Protein AF-A0A484YUG7-F1 (afdb_monomer_lite)

Foldseek 3Di:
DLVVLLLVLQLCLQAPDPPAAAEAEDEQVCPPPDDCVVSNCVSCVVSVNNVRYHYYYDDDLLVCLVPDQAEEEAADCSQVVNLVSVHAYHHNHDYPQPDVVSHDPDDSDPPDHPPPDDD

InterPro domains:
  IPR007833 Capsule polysaccharide biosynthesis [PF05159] (2-106)

Secondary structure (DSSP, 8-state):
-H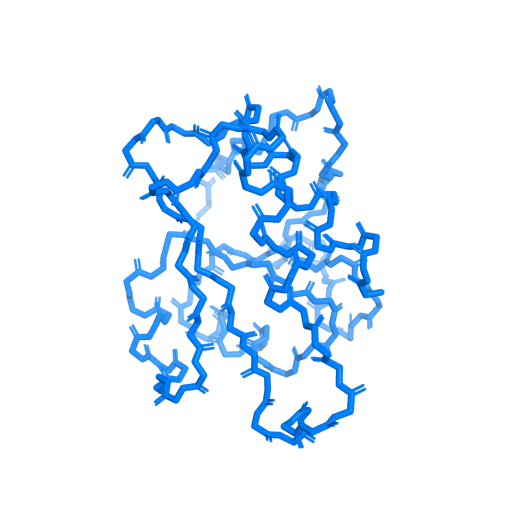HHHHHHHHHHHHHS-TT--EEEEPPGGGTTT--HHHHHHHHHHHTT-TTTEEEESS--HHHHHHH-S-EEESS-THHHHHHHTT--EEE-S--TT--BTTBB-S--STT--------

Radius of gyration: 13.94 Å; chains: 1; bounding box: 35×31×33 Å

Structure (mmCIF, N/CA/C/O backbone):
data_AF-A0A484YUG7-F1
#
_entry.id   AF-A0A484YUG7-F1
#
loop_
_atom_site.group_PDB
_atom_site.id
_atom_site.type_symbol
_atom_site.label_atom_id
_atom_site.label_alt_id
_atom_site.label_comp_id
_atom_site.label_asym_id
_atom_site.label_entity_id
_atom_site.label_seq_id
_atom_site.pdbx_PDB_ins_code
_atom_site.Cartn_x
_atom_site.Cartn_y
_atom_site.Cartn_z
_atom_site.occupancy
_atom_site.B_iso_or_equiv
_atom_site.auth_seq_id
_atom_site.auth_comp_id
_atom_site.auth_asym_id
_atom_site.auth_atom_id
_atom_site.pdbx_PDB_model_num
ATOM 1 N N . MET A 1 1 ? 3.002 10.917 -7.602 1.00 74.38 1 MET A N 1
ATOM 2 C CA . MET A 1 1 ? 3.499 10.101 -6.457 1.00 74.38 1 MET A CA 1
ATOM 3 C C . MET A 1 1 ? 2.786 10.464 -5.164 1.00 74.38 1 MET A C 1
ATOM 5 O O . MET A 1 1 ? 2.221 9.575 -4.550 1.00 74.38 1 MET A O 1
ATOM 9 N N . ARG A 1 2 ? 2.772 11.744 -4.758 1.00 78.88 2 ARG A N 1
ATOM 10 C CA . ARG A 1 2 ? 2.016 12.189 -3.573 1.00 78.88 2 ARG A CA 1
ATOM 11 C C . ARG A 1 2 ? 0.514 11.905 -3.702 1.00 78.88 2 ARG A C 1
ATOM 13 O O . ARG A 1 2 ? -0.066 11.386 -2.759 1.00 78.88 2 ARG A O 1
ATOM 20 N N . ASP A 1 3 ? -0.056 12.132 -4.885 1.00 81.12 3 ASP A N 1
ATOM 21 C CA . ASP A 1 3 ? -1.480 11.876 -5.152 1.00 81.12 3 ASP A CA 1
ATOM 22 C C . ASP A 1 3 ? -1.818 10.384 -5.082 1.00 81.12 3 ASP A C 1
ATOM 24 O O . ASP A 1 3 ? -2.795 10.009 -4.449 1.00 81.12 3 ASP A O 1
ATOM 28 N N . TYR A 1 4 ? -0.947 9.516 -5.611 1.00 82.19 4 TYR A N 1
ATOM 29 C CA . TYR A 1 4 ? -1.102 8.062 -5.479 1.00 82.19 4 TYR A CA 1
ATOM 30 C C . TYR A 1 4 ? -1.035 7.596 -4.021 1.00 82.19 4 TYR A C 1
ATOM 32 O O . TYR A 1 4 ? -1.825 6.751 -3.612 1.00 82.19 4 TYR A O 1
ATOM 40 N N . ILE A 1 5 ? -0.111 8.145 -3.219 1.00 84.44 5 ILE A N 1
ATOM 41 C CA . ILE A 1 5 ? -0.042 7.842 -1.780 1.00 84.44 5 ILE A CA 1
ATOM 42 C C . ILE A 1 5 ? -1.354 8.255 -1.108 1.00 84.44 5 ILE A C 1
ATOM 44 O O . ILE A 1 5 ? -1.918 7.474 -0.345 1.00 84.44 5 ILE A O 1
ATOM 48 N N . ASN A 1 6 ? -1.859 9.447 -1.429 1.00 87.38 6 ASN A N 1
ATOM 49 C CA . ASN A 1 6 ? -3.125 9.943 -0.909 1.00 87.38 6 ASN A CA 1
ATOM 50 C C . ASN A 1 6 ? -4.299 9.026 -1.271 1.00 87.38 6 ASN A C 1
ATOM 52 O O . ASN A 1 6 ? -5.028 8.586 -0.388 1.00 87.38 6 ASN A O 1
ATOM 56 N N . GLU A 1 7 ? -4.442 8.682 -2.550 1.00 86.62 7 GLU A N 1
ATOM 57 C CA . GLU A 1 7 ? -5.516 7.820 -3.045 1.00 86.62 7 GLU A CA 1
ATOM 58 C C . GLU A 1 7 ? -5.476 6.428 -2.401 1.00 86.62 7 GLU A C 1
ATOM 60 O O . GLU A 1 7 ? -6.503 5.926 -1.942 1.00 86.62 7 GLU A O 1
ATOM 65 N N . VAL A 1 8 ? -4.291 5.818 -2.293 1.00 88.19 8 VAL A N 1
ATOM 66 C CA . VAL A 1 8 ? -4.131 4.501 -1.661 1.00 88.19 8 VAL A CA 1
ATOM 67 C C . VAL A 1 8 ? -4.469 4.565 -0.174 1.00 88.19 8 VAL A C 1
ATOM 69 O O . VAL A 1 8 ? -5.222 3.719 0.305 1.00 88.19 8 VAL A O 1
ATOM 72 N N . MET A 1 9 ? -3.964 5.562 0.559 1.00 89.31 9 MET A N 1
ATOM 73 C CA . MET A 1 9 ? -4.250 5.711 1.990 1.00 89.31 9 MET A CA 1
ATOM 74 C C . MET A 1 9 ? -5.731 6.004 2.251 1.00 89.31 9 MET A C 1
ATOM 76 O O . MET A 1 9 ? -6.315 5.432 3.171 1.00 89.31 9 MET A O 1
ATOM 80 N N . TYR A 1 10 ? -6.358 6.833 1.418 1.00 89.62 10 TYR A N 1
ATOM 81 C CA . TYR A 1 10 ? -7.784 7.129 1.498 1.00 89.62 10 TYR A CA 1
ATOM 82 C C . TYR A 1 10 ? -8.643 5.894 1.180 1.00 89.62 10 TYR A C 1
ATOM 84 O O . TYR A 1 10 ? -9.560 5.549 1.921 1.00 89.62 10 TYR A O 1
ATOM 92 N N . SER A 1 11 ? -8.335 5.169 0.103 1.00 86.81 11 SER A N 1
ATOM 93 C CA . SER A 1 11 ? -9.045 3.933 -0.250 1.00 86.81 11 SER A CA 1
ATOM 94 C C . SER A 1 11 ? -8.884 2.877 0.852 1.00 86.81 11 SER A C 1
ATOM 96 O O . SER A 1 11 ? -9.856 2.231 1.248 1.00 86.81 11 SER A O 1
ATOM 98 N N . PHE A 1 12 ? -7.678 2.751 1.414 1.00 87.81 12 PHE A N 1
ATOM 99 C CA . PHE A 1 12 ? -7.393 1.842 2.519 1.00 87.81 12 PHE A CA 1
ATOM 100 C C . PHE A 1 12 ? -8.210 2.184 3.771 1.00 87.81 12 PHE A C 1
ATOM 102 O O . PHE A 1 12 ? -8.826 1.285 4.339 1.00 87.81 12 PHE A O 1
ATOM 109 N N . SER A 1 13 ? -8.293 3.459 4.171 1.00 89.06 13 SER A N 1
ATOM 110 C CA . SER A 1 13 ? -9.069 3.856 5.358 1.00 89.06 13 SER A CA 1
ATOM 111 C C . SER A 1 13 ? -10.556 3.528 5.241 1.00 89.06 13 SER A C 1
ATOM 113 O O . SER A 1 13 ? -11.194 3.194 6.237 1.00 89.06 13 SER A O 1
ATOM 115 N N . ARG A 1 14 ? -11.104 3.572 4.023 1.00 88.12 14 ARG A N 1
ATOM 116 C CA . ARG A 1 14 ? -12.529 3.336 3.761 1.00 88.12 14 ARG A CA 1
ATOM 117 C C . ARG A 1 14 ? -12.892 1.865 3.576 1.00 88.12 14 ARG A C 1
ATOM 119 O O . ARG A 1 14 ? -14.026 1.495 3.864 1.00 88.12 14 ARG A O 1
ATOM 126 N N . LYS A 1 15 ? -11.981 1.047 3.040 1.00 86.19 15 LYS A N 1
ATOM 127 C CA . LYS A 1 15 ? -12.303 -0.308 2.550 1.00 86.19 15 LYS A CA 1
ATOM 128 C C . LYS A 1 15 ? -11.564 -1.430 3.266 1.00 86.19 15 LYS A C 1
ATOM 130 O O . LYS A 1 15 ? -12.024 -2.567 3.210 1.00 86.19 15 LYS A O 1
ATOM 135 N N . ALA A 1 16 ? -10.417 -1.155 3.885 1.00 85.00 16 ALA A N 1
ATOM 136 C CA . ALA A 1 16 ? -9.629 -2.209 4.506 1.00 85.00 16 ALA A CA 1
ATOM 137 C C . ALA A 1 16 ? -10.246 -2.641 5.852 1.00 85.00 16 ALA A C 1
ATOM 139 O O . ALA A 1 16 ? -10.566 -1.774 6.671 1.00 85.00 16 ALA A O 1
ATOM 140 N N . PRO A 1 17 ? -10.339 -3.959 6.133 1.00 87.00 17 PRO A N 1
ATOM 141 C CA . PRO A 1 17 ? -10.721 -4.480 7.451 1.00 87.00 17 PRO A CA 1
ATOM 142 C C . PRO A 1 17 ? -9.868 -3.870 8.562 1.00 87.00 17 PRO A C 1
ATOM 144 O O . PRO A 1 17 ? -8.703 -3.565 8.304 1.00 87.00 17 PRO A O 1
ATOM 147 N N . LYS A 1 18 ? -10.401 -3.698 9.776 1.00 84.69 18 LYS A N 1
ATOM 148 C CA . LYS A 1 18 ? -9.716 -2.982 10.873 1.00 84.69 18 LYS A CA 1
ATOM 149 C C . LYS A 1 18 ? -8.381 -3.622 11.269 1.00 84.69 18 LYS A C 1
ATOM 151 O O . LYS A 1 18 ? -7.461 -2.915 11.660 1.00 84.69 18 LYS A O 1
ATOM 156 N N . GLU A 1 19 ? -8.257 -4.925 11.072 1.00 87.06 19 GLU A N 1
ATOM 157 C CA . GLU A 1 19 ? -7.111 -5.768 11.420 1.00 87.06 19 GLU A CA 1
ATOM 158 C C . GLU A 1 19 ? -6.024 -5.765 10.331 1.00 87.06 19 GLU A C 1
ATOM 160 O O . GLU A 1 19 ? -4.964 -6.369 10.486 1.00 87.06 19 GLU A O 1
ATOM 165 N N . SER A 1 20 ? -6.281 -5.120 9.189 1.00 87.56 20 SER A N 1
ATOM 166 C CA . SER A 1 20 ? -5.307 -5.005 8.104 1.00 87.56 20 SER A CA 1
ATOM 167 C C . SER A 1 20 ? -4.361 -3.826 8.331 1.00 87.56 20 SER A C 1
ATOM 169 O O . SER A 1 20 ? -4.788 -2.755 8.773 1.00 87.56 20 SER A O 1
ATOM 171 N N . TYR A 1 21 ? -3.107 -3.998 7.912 1.00 88.69 21 TYR A N 1
ATOM 172 C CA . TYR A 1 21 ? -2.058 -2.977 7.936 1.00 88.69 21 TYR A CA 1
ATOM 173 C C . TYR A 1 21 ? -1.655 -2.583 6.511 1.00 88.69 21 TYR A C 1
ATOM 175 O O . TYR A 1 21 ? -1.613 -3.427 5.613 1.00 88.69 21 TYR A O 1
ATOM 183 N N . LEU A 1 22 ? -1.349 -1.303 6.307 1.00 89.12 22 LEU A N 1
ATOM 184 C CA . LEU A 1 22 ? -0.806 -0.763 5.067 1.00 89.12 22 LEU A CA 1
ATOM 185 C C . LEU A 1 22 ? 0.704 -0.589 5.220 1.00 89.12 22 LEU A C 1
ATOM 187 O O . LEU A 1 22 ? 1.164 0.249 5.993 1.00 89.12 22 LEU A O 1
ATOM 191 N N . VAL A 1 23 ? 1.477 -1.359 4.458 1.00 88.50 23 VAL A N 1
ATOM 192 C CA . VAL A 1 23 ? 2.936 -1.231 4.426 1.00 88.50 23 VAL A CA 1
ATOM 193 C C . VAL A 1 23 ? 3.335 -0.412 3.205 1.00 88.50 23 VAL A C 1
ATOM 195 O O . VAL A 1 23 ? 3.143 -0.844 2.070 1.00 88.50 23 VAL A O 1
ATOM 198 N N . ILE A 1 24 ? 3.902 0.770 3.434 1.00 86.44 24 ILE A N 1
ATOM 199 C CA . ILE A 1 24 ? 4.462 1.611 2.376 1.00 86.44 24 ILE A CA 1
ATOM 200 C C . ILE A 1 24 ? 5.968 1.384 2.359 1.00 86.44 24 ILE A C 1
ATOM 202 O O . ILE A 1 24 ? 6.673 1.734 3.308 1.00 86.44 24 ILE A O 1
ATOM 206 N N . LYS A 1 25 ? 6.461 0.795 1.269 1.00 81.06 25 LYS A N 1
ATOM 207 C CA . LYS A 1 25 ? 7.889 0.591 1.049 1.00 81.06 25 LYS A CA 1
ATOM 208 C C . LYS A 1 25 ? 8.473 1.733 0.227 1.00 81.06 25 LYS A C 1
ATOM 210 O O . LYS A 1 25 ? 7.991 2.026 -0.864 1.00 81.06 25 LYS A O 1
ATOM 215 N N . HIS A 1 26 ? 9.540 2.335 0.738 1.00 75.62 26 HIS A N 1
ATOM 216 C CA . HIS A 1 26 ? 10.321 3.339 0.019 1.00 75.62 26 HIS A CA 1
ATOM 217 C C . HIS A 1 26 ? 11.451 2.685 -0.777 1.00 75.62 26 HIS A C 1
ATOM 219 O O . HIS A 1 26 ? 12.072 1.737 -0.296 1.00 75.62 26 HIS A O 1
ATOM 225 N N . HIS A 1 27 ? 11.738 3.181 -1.982 1.00 66.38 27 HIS A N 1
ATOM 226 C CA . HIS A 1 27 ? 12.851 2.665 -2.777 1.00 66.38 27 HIS A CA 1
ATOM 227 C C . HIS A 1 27 ? 14.188 3.219 -2.244 1.00 66.38 27 HIS A C 1
ATOM 229 O O . HIS A 1 27 ? 14.280 4.417 -1.965 1.00 66.38 27 HIS A O 1
ATOM 235 N N . PRO A 1 28 ? 15.248 2.401 -2.116 1.00 57.69 28 PRO A N 1
ATOM 236 C CA . PRO A 1 28 ? 16.527 2.846 -1.556 1.00 57.69 28 PRO A CA 1
ATOM 237 C C . PRO A 1 28 ? 17.186 3.988 -2.347 1.00 57.69 28 PRO A C 1
ATOM 239 O O . PRO A 1 28 ? 17.826 4.840 -1.738 1.00 57.69 28 PRO A O 1
ATOM 242 N N . MET A 1 29 ? 16.971 4.075 -3.666 1.00 53.12 29 MET A N 1
ATOM 243 C CA . MET A 1 29 ? 17.482 5.189 -4.493 1.00 53.12 29 MET A CA 1
ATOM 244 C C . MET A 1 29 ? 16.746 6.523 -4.273 1.00 53.12 29 MET A C 1
ATOM 246 O O . MET A 1 29 ? 17.278 7.569 -4.623 1.00 53.12 29 MET A O 1
ATOM 250 N N . ASP A 1 30 ? 15.562 6.520 -3.652 1.00 56.91 30 ASP A N 1
ATOM 251 C CA . ASP A 1 30 ? 14.840 7.747 -3.287 1.00 56.91 30 ASP A CA 1
ATOM 252 C C . ASP A 1 30 ? 15.290 8.301 -1.914 1.00 56.91 30 ASP A C 1
ATOM 254 O O . ASP A 1 30 ? 14.674 9.233 -1.376 1.00 56.91 30 ASP A O 1
ATOM 258 N N . ARG A 1 31 ? 16.337 7.727 -1.297 1.00 49.78 31 ARG A N 1
ATOM 259 C CA . ARG A 1 31 ? 16.949 8.260 -0.070 1.00 49.78 31 ARG A CA 1
ATOM 260 C C . ARG A 1 31 ? 17.583 9.623 -0.370 1.00 49.78 31 ARG A C 1
ATOM 262 O O . ARG A 1 31 ? 18.594 9.705 -1.052 1.00 49.78 31 ARG A O 1
ATOM 269 N N . GLY A 1 32 ? 16.977 10.691 0.150 1.00 49.06 32 GLY A N 1
ATOM 270 C CA . GLY A 1 32 ? 17.547 12.047 0.150 1.00 49.06 32 GLY A CA 1
ATOM 271 C C . GLY A 1 32 ? 16.752 13.103 -0.622 1.00 49.06 32 GLY A C 1
ATOM 272 O O . GLY A 1 32 ? 16.825 14.271 -0.266 1.00 49.06 32 GLY A O 1
ATOM 273 N N . HIS A 1 33 ? 15.922 12.721 -1.600 1.00 50.69 33 HIS A N 1
ATOM 274 C CA . HIS A 1 33 ? 15.241 13.699 -2.469 1.00 50.69 33 HIS A CA 1
ATOM 275 C C . HIS A 1 33 ? 13.746 13.891 -2.169 1.00 50.69 33 HIS A C 1
ATOM 277 O O . HIS A 1 33 ? 13.164 14.914 -2.530 1.00 50.69 33 HIS A O 1
ATOM 283 N N . ARG A 1 34 ? 13.088 12.927 -1.509 1.00 57.00 34 ARG A N 1
ATOM 284 C CA . ARG A 1 34 ? 11.629 12.937 -1.294 1.00 57.00 34 ARG A CA 1
ATOM 285 C C . ARG A 1 34 ? 11.257 12.507 0.124 1.00 57.00 34 ARG A C 1
ATOM 287 O O . ARG A 1 34 ? 11.185 11.325 0.447 1.00 57.00 34 ARG A O 1
ATOM 294 N N . LEU A 1 35 ? 10.963 13.488 0.977 1.00 66.31 35 LEU A N 1
ATOM 295 C CA . LEU A 1 35 ? 10.431 13.269 2.323 1.00 66.31 35 LEU A CA 1
ATOM 296 C C . LEU A 1 35 ? 8.941 12.892 2.240 1.00 66.31 35 LEU A C 1
ATOM 298 O O . LEU A 1 35 ? 8.067 13.747 2.369 1.00 66.31 35 LEU A O 1
ATOM 302 N N . TYR A 1 36 ? 8.628 11.611 2.016 1.00 75.81 36 TYR A N 1
ATOM 303 C CA . TYR A 1 36 ? 7.245 11.116 2.109 1.00 75.81 36 TYR A CA 1
ATOM 304 C C . TYR A 1 36 ? 6.803 10.856 3.552 1.00 75.81 36 TYR A C 1
ATOM 306 O O . TYR A 1 36 ? 5.605 10.851 3.816 1.00 75.81 36 TYR A O 1
ATOM 314 N N . ARG A 1 37 ? 7.740 10.734 4.507 1.00 80.75 37 ARG A N 1
ATOM 315 C CA . ARG A 1 37 ? 7.428 10.553 5.939 1.00 80.75 37 ARG A CA 1
ATOM 316 C C . ARG A 1 37 ? 6.461 11.610 6.494 1.00 80.75 37 ARG A C 1
ATOM 318 O O . ARG A 1 37 ? 5.476 11.202 7.107 1.00 80.75 37 ARG A O 1
ATOM 325 N N . PRO A 1 38 ? 6.670 12.929 6.291 1.00 86.25 38 PRO A N 1
ATOM 326 C CA . PRO A 1 38 ? 5.740 13.943 6.790 1.00 86.25 38 PRO A CA 1
ATOM 327 C C . PRO A 1 38 ? 4.359 13.846 6.137 1.00 86.25 38 PRO A C 1
ATOM 329 O O . PRO A 1 38 ? 3.352 13.985 6.826 1.00 86.25 38 PRO A O 1
ATOM 332 N N . LEU A 1 39 ? 4.307 13.554 4.831 1.00 85.94 39 LEU A N 1
ATOM 333 C CA . LEU A 1 39 ? 3.051 13.375 4.103 1.00 85.94 39 LEU A CA 1
ATOM 334 C C . LEU A 1 39 ? 2.272 12.170 4.638 1.00 85.94 39 LEU A C 1
ATOM 336 O O . LEU A 1 39 ? 1.112 12.316 5.002 1.00 85.94 39 LEU A O 1
ATOM 340 N N . ILE A 1 40 ? 2.920 11.009 4.744 1.00 87.06 40 ILE A N 1
ATOM 341 C CA . ILE A 1 40 ? 2.305 9.784 5.267 1.00 87.06 40 ILE A CA 1
ATOM 342 C C . ILE A 1 40 ? 1.835 10.016 6.701 1.00 87.06 40 ILE A C 1
ATOM 344 O O . ILE A 1 40 ? 0.700 9.702 7.020 1.00 87.06 40 ILE A O 1
ATOM 348 N N . LYS A 1 41 ? 2.650 10.640 7.560 1.00 88.81 41 LYS A N 1
ATOM 349 C CA . LYS A 1 41 ? 2.254 10.936 8.944 1.00 88.81 41 LYS A CA 1
ATOM 350 C C . LYS A 1 41 ? 1.033 11.861 9.011 1.00 88.81 41 LYS A C 1
ATOM 352 O O . LYS A 1 41 ? 0.135 11.615 9.814 1.00 88.81 41 LYS A O 1
ATOM 357 N N . ARG A 1 42 ? 0.983 12.899 8.169 1.00 91.25 42 ARG A N 1
ATOM 358 C CA . ARG A 1 42 ? -0.170 13.806 8.065 1.00 91.25 42 ARG A CA 1
ATOM 359 C C . ARG A 1 42 ? -1.426 13.049 7.630 1.00 91.25 42 ARG A C 1
ATOM 361 O O . ARG A 1 42 ? -2.428 13.123 8.330 1.00 91.25 42 ARG A O 1
ATOM 368 N N . LEU A 1 43 ? -1.349 12.294 6.536 1.00 90.75 43 LEU A N 1
ATOM 369 C CA . LEU A 1 43 ? -2.477 11.530 5.996 1.00 90.75 43 LEU A CA 1
ATOM 370 C C . LEU A 1 43 ? -2.935 10.419 6.943 1.00 90.75 43 LEU A C 1
ATOM 372 O O . LEU A 1 43 ? -4.128 10.187 7.092 1.00 90.75 43 LEU A O 1
ATOM 376 N N . SER A 1 44 ? -2.006 9.763 7.640 1.00 91.69 44 SER A N 1
ATOM 377 C CA . SER A 1 44 ? -2.343 8.767 8.654 1.00 91.69 44 SER A CA 1
ATOM 378 C C . SER A 1 44 ? -3.153 9.382 9.790 1.00 91.69 44 SER A C 1
ATOM 380 O O . SER A 1 44 ? -4.104 8.760 10.252 1.00 91.69 44 SER A O 1
ATOM 382 N N . LYS A 1 45 ? -2.830 10.609 10.216 1.00 92.25 45 LYS A N 1
ATOM 383 C CA . LYS A 1 45 ? -3.636 11.323 11.214 1.00 92.25 45 LYS A CA 1
ATOM 384 C C . LYS A 1 45 ? -4.996 11.733 10.645 1.00 92.25 45 LYS A C 1
ATOM 386 O O . LYS A 1 45 ? -6.007 11.526 11.304 1.00 92.25 45 LYS A O 1
ATOM 391 N N . GLU A 1 46 ? -5.013 12.277 9.432 1.00 92.88 46 GLU A N 1
ATOM 392 C CA . GLU A 1 46 ? -6.224 12.749 8.748 1.00 92.88 46 GLU A CA 1
ATOM 393 C C . GLU A 1 46 ? -7.245 11.625 8.509 1.00 92.88 46 GLU A C 1
ATOM 395 O O .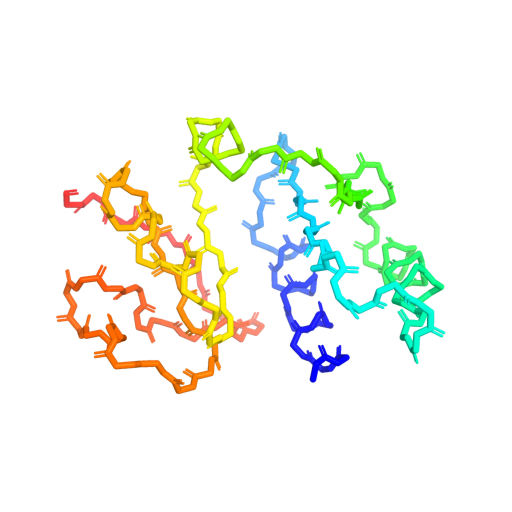 GLU A 1 46 ? -8.441 11.822 8.695 1.00 92.88 46 GLU A O 1
ATOM 400 N N . TYR A 1 47 ? -6.775 10.425 8.163 1.00 91.88 47 TYR A N 1
ATOM 401 C CA . TYR A 1 47 ? -7.623 9.269 7.860 1.00 91.88 47 TYR A CA 1
ATOM 402 C C . TYR A 1 47 ? -7.762 8.264 9.012 1.00 91.88 47 TYR A C 1
ATOM 404 O O . TYR A 1 47 ? -8.340 7.197 8.811 1.00 91.88 47 TYR A O 1
ATOM 412 N N . GLY A 1 48 ? -7.240 8.568 10.207 1.00 90.25 48 GLY A N 1
ATOM 413 C CA . GLY A 1 48 ? -7.339 7.678 11.373 1.00 90.25 48 GLY A CA 1
ATOM 414 C C . GLY A 1 48 ? -6.567 6.358 11.225 1.00 90.25 48 GLY A C 1
ATOM 415 O O . GLY A 1 48 ? -6.984 5.324 11.736 1.00 90.25 48 GLY A O 1
ATOM 416 N N . LEU A 1 49 ? -5.447 6.378 10.501 1.00 90.94 49 LEU A N 1
ATOM 417 C CA . LEU A 1 49 ? -4.606 5.224 10.172 1.00 90.94 49 LEU A CA 1
ATOM 418 C C . LEU A 1 49 ? -3.252 5.205 10.902 1.00 90.94 49 LEU A C 1
ATOM 420 O O . LEU A 1 49 ? -2.382 4.409 10.548 1.00 90.94 49 LEU A O 1
ATOM 424 N N . SER A 1 50 ? -3.043 6.069 11.897 1.00 86.94 50 SER A N 1
ATOM 425 C CA . SER A 1 50 ? -1.754 6.246 12.593 1.00 86.94 50 SER A CA 1
ATOM 426 C C . SER A 1 50 ? -1.109 4.947 13.085 1.00 86.94 50 SER A C 1
ATOM 428 O O . SER A 1 50 ? 0.103 4.808 12.979 1.00 86.94 50 SER A O 1
ATOM 430 N N . GLU A 1 51 ? -1.904 3.987 13.558 1.00 88.19 51 GLU A N 1
ATOM 431 C CA . GLU A 1 51 ? -1.416 2.697 14.079 1.00 88.19 51 GLU A CA 1
ATOM 432 C C . GLU A 1 51 ? -1.412 1.575 13.031 1.00 88.19 51 GLU A C 1
ATOM 434 O O . GLU A 1 51 ? -0.955 0.464 13.283 1.00 88.19 51 GLU A O 1
ATOM 439 N N . ARG A 1 52 ? -1.934 1.858 11.834 1.00 88.88 52 ARG A N 1
ATOM 440 C CA . ARG A 1 52 ? -2.184 0.868 10.779 1.00 88.88 52 ARG A CA 1
ATOM 441 C C . ARG A 1 52 ? -1.317 1.073 9.545 1.00 88.88 52 ARG A C 1
ATOM 443 O O . ARG A 1 52 ? -1.429 0.301 8.598 1.00 88.88 52 ARG A O 1
ATOM 450 N N . VAL A 1 53 ? -0.471 2.102 9.535 1.00 88.81 53 VAL A N 1
ATOM 451 C CA . VAL A 1 53 ? 0.424 2.423 8.419 1.00 88.81 53 VAL A CA 1
ATOM 452 C C . VAL A 1 53 ? 1.863 2.257 8.870 1.00 88.81 53 VAL A C 1
ATOM 454 O O . VAL A 1 53 ? 2.343 2.980 9.740 1.00 88.81 53 VAL A O 1
ATOM 457 N N . ILE A 1 54 ? 2.563 1.320 8.241 1.00 86.38 54 ILE A N 1
ATOM 458 C CA . ILE A 1 54 ? 3.958 1.005 8.529 1.00 86.38 54 ILE A CA 1
ATOM 459 C C . ILE A 1 54 ? 4.793 1.470 7.343 1.00 86.38 54 ILE A C 1
ATOM 461 O O . ILE A 1 54 ? 4.548 1.087 6.200 1.00 86.38 54 ILE A O 1
ATOM 465 N N . TYR A 1 55 ? 5.791 2.306 7.609 1.00 83.44 55 TYR A N 1
ATOM 466 C CA . TYR A 1 55 ? 6.659 2.853 6.575 1.00 83.44 55 TYR A CA 1
ATOM 467 C C . TYR A 1 55 ? 8.064 2.255 6.677 1.00 83.44 55 TYR A C 1
ATOM 469 O O . TYR A 1 55 ? 8.781 2.486 7.654 1.00 83.44 55 TYR A O 1
ATOM 477 N N . VAL A 1 56 ? 8.451 1.475 5.666 1.00 81.31 56 VAL A N 1
ATOM 478 C CA . VAL A 1 56 ? 9.646 0.615 5.682 1.00 81.31 56 VAL A CA 1
ATOM 479 C C . VAL A 1 56 ? 10.610 0.977 4.555 1.00 81.31 56 VAL A C 1
ATOM 481 O O . VAL A 1 56 ? 10.194 1.425 3.488 1.00 81.31 56 VAL A O 1
ATOM 484 N N . HIS A 1 57 ? 11.909 0.787 4.798 1.00 73.00 57 HIS A N 1
ATOM 485 C CA . HIS A 1 57 ? 12.973 1.209 3.873 1.00 73.00 57 HIS A CA 1
ATOM 486 C C . HIS A 1 57 ? 13.814 0.016 3.407 1.00 73.00 57 HIS A C 1
ATOM 488 O O . HIS A 1 57 ? 14.058 -0.121 2.215 1.00 73.00 57 HIS A O 1
ATOM 494 N N . ASP A 1 58 ? 14.167 -0.889 4.326 1.00 69.38 58 ASP A N 1
ATOM 495 C CA . ASP A 1 58 ? 15.215 -1.900 4.096 1.00 69.38 58 ASP A CA 1
ATOM 496 C C . ASP A 1 58 ? 14.727 -3.345 4.217 1.00 69.38 58 ASP A C 1
ATOM 498 O O . ASP A 1 58 ? 15.499 -4.252 4.505 1.00 69.38 58 ASP A O 1
ATOM 502 N N . LEU A 1 59 ? 13.433 -3.585 4.002 1.00 71.94 59 LEU A N 1
ATOM 503 C CA . LEU A 1 59 ? 12.899 -4.945 4.039 1.00 71.94 59 LEU A CA 1
ATOM 504 C C . LEU A 1 59 ? 13.027 -5.627 2.670 1.00 71.94 59 LEU A C 1
ATOM 506 O O . LEU A 1 59 ? 12.609 -5.035 1.664 1.00 71.94 59 LEU A O 1
ATOM 510 N N . PRO A 1 60 ? 13.537 -6.869 2.597 1.00 77.62 60 PRO A N 1
ATOM 511 C CA . PRO A 1 60 ? 13.574 -7.640 1.360 1.00 77.62 60 PRO A CA 1
ATOM 512 C C . PRO A 1 60 ? 12.174 -7.794 0.750 1.00 77.62 60 PRO A C 1
ATOM 514 O O . PRO A 1 60 ? 11.204 -8.108 1.440 1.00 77.62 60 PRO A O 1
ATOM 517 N N . MET A 1 61 ? 12.052 -7.582 -0.566 1.00 78.19 61 MET A N 1
ATOM 518 C CA . MET A 1 61 ? 10.767 -7.738 -1.268 1.00 78.19 61 MET A CA 1
ATOM 519 C C . MET A 1 61 ? 10.145 -9.134 -1.106 1.00 78.19 61 MET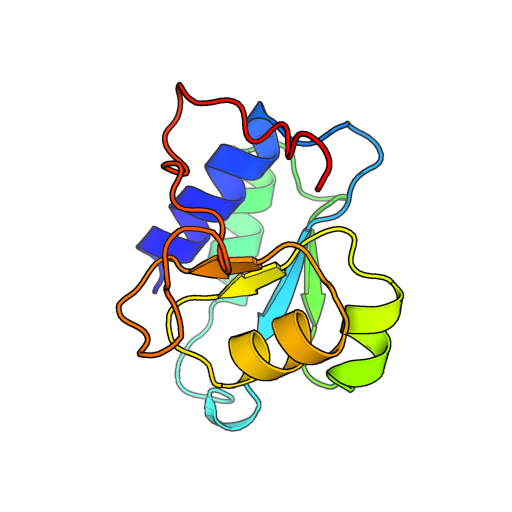 A C 1
ATOM 521 O O . MET A 1 61 ? 8.954 -9.187 -0.803 1.00 78.19 61 MET A O 1
ATOM 525 N N . PRO A 1 62 ? 10.888 -10.247 -1.266 1.00 78.94 62 PRO A N 1
ATOM 526 C CA . PRO A 1 62 ? 10.294 -11.581 -1.175 1.00 78.94 62 PRO A CA 1
ATOM 527 C C . PRO A 1 62 ? 9.644 -11.841 0.185 1.00 78.94 62 PRO A C 1
ATOM 529 O O . PRO A 1 62 ? 8.573 -12.432 0.265 1.00 78.94 62 PRO A O 1
ATOM 532 N N . GLU A 1 63 ? 10.258 -11.346 1.258 1.00 80.31 63 GLU A N 1
ATOM 533 C CA . GLU A 1 63 ? 9.736 -11.492 2.613 1.00 80.31 63 GLU A CA 1
ATOM 534 C C . GLU A 1 63 ? 8.442 -10.709 2.824 1.00 80.31 63 GLU A C 1
ATOM 536 O O . GLU A 1 63 ? 7.456 -11.273 3.297 1.00 80.31 63 GLU A O 1
ATOM 541 N N . LEU A 1 64 ? 8.394 -9.454 2.372 1.00 81.69 64 LEU A N 1
ATOM 542 C CA . LEU A 1 64 ? 7.160 -8.668 2.388 1.00 81.69 64 LEU A CA 1
ATOM 543 C C . LEU A 1 64 ? 6.049 -9.344 1.583 1.00 81.69 64 LEU A C 1
ATOM 545 O O . LEU A 1 64 ? 4.909 -9.406 2.038 1.00 81.69 64 LEU A O 1
ATOM 549 N N . LEU A 1 65 ? 6.377 -9.873 0.403 1.00 82.62 65 LEU A N 1
ATOM 550 C CA . LEU A 1 65 ? 5.402 -10.519 -0.469 1.00 82.62 65 LEU A CA 1
ATOM 551 C C . LEU A 1 65 ? 4.838 -11.795 0.150 1.00 82.62 65 LEU A C 1
ATOM 553 O O . LEU A 1 65 ? 3.634 -12.012 0.040 1.00 82.62 65 LEU A O 1
ATOM 557 N N . ARG A 1 66 ? 5.643 -12.601 0.859 1.00 83.31 66 ARG A N 1
ATOM 558 C CA . ARG A 1 66 ? 5.142 -13.795 1.567 1.00 83.31 66 ARG A CA 1
ATOM 559 C C . ARG A 1 66 ? 3.986 -13.453 2.506 1.00 83.31 66 ARG A C 1
ATOM 561 O O . ARG A 1 66 ? 2.951 -14.116 2.438 1.00 83.31 66 ARG A O 1
ATOM 568 N N . HIS A 1 67 ? 4.125 -12.387 3.294 1.00 83.69 67 HIS A N 1
ATOM 569 C CA . HIS A 1 67 ? 3.115 -11.950 4.265 1.00 83.69 67 HIS A CA 1
ATOM 570 C C . HIS A 1 67 ? 2.047 -11.011 3.682 1.00 83.69 67 HIS A C 1
ATOM 572 O O . HIS A 1 67 ? 1.010 -10.788 4.308 1.00 83.69 67 HIS A O 1
ATOM 578 N N . ALA A 1 68 ? 2.259 -10.471 2.480 1.00 84.56 68 ALA A N 1
ATOM 579 C CA . ALA A 1 68 ? 1.297 -9.591 1.836 1.00 84.56 68 ALA A CA 1
ATOM 580 C C . ALA A 1 68 ? 0.024 -10.350 1.435 1.00 84.56 68 ALA A C 1
ATOM 582 O O . ALA A 1 68 ? 0.080 -11.424 0.824 1.00 84.56 68 ALA A O 1
ATOM 583 N N . LYS A 1 69 ? -1.131 -9.744 1.742 1.00 85.12 69 LYS A N 1
ATOM 584 C CA . LYS A 1 69 ? -2.450 -10.181 1.251 1.00 85.12 69 LYS A CA 1
ATOM 585 C C . LYS A 1 69 ? -2.722 -9.690 -0.172 1.00 85.12 69 LYS A C 1
ATOM 587 O O . LYS A 1 69 ? -3.376 -10.376 -0.943 1.00 85.12 69 LYS A O 1
ATOM 592 N N . ALA A 1 70 ? -2.230 -8.499 -0.499 1.00 86.19 70 ALA A N 1
ATOM 593 C CA . ALA A 1 70 ? -2.326 -7.872 -1.809 1.00 86.19 70 ALA A CA 1
ATOM 594 C C . ALA A 1 70 ? -1.200 -6.845 -1.958 1.00 86.19 70 ALA A C 1
ATOM 596 O O . ALA A 1 70 ? -0.625 -6.390 -0.965 1.00 86.19 70 ALA A O 1
ATOM 597 N N . VAL A 1 71 ? -0.901 -6.471 -3.196 1.00 87.00 71 VAL A N 1
ATOM 598 C CA . VAL A 1 71 ? 0.157 -5.527 -3.545 1.00 87.00 71 VAL A CA 1
ATOM 599 C C . VAL A 1 71 ? -0.424 -4.429 -4.423 1.00 87.00 71 VAL A C 1
ATOM 601 O O . VAL A 1 71 ? -1.190 -4.696 -5.346 1.00 87.00 71 VAL A O 1
ATOM 604 N N . VAL A 1 72 ? -0.042 -3.185 -4.143 1.00 87.69 72 VAL A N 1
ATOM 605 C CA . VAL A 1 72 ? -0.342 -2.034 -4.997 1.00 87.69 72 VAL A CA 1
ATOM 606 C C . VAL A 1 72 ? 0.980 -1.449 -5.473 1.00 87.69 72 VAL A C 1
ATOM 608 O O . VAL A 1 72 ? 1.859 -1.158 -4.663 1.00 87.69 72 VAL A O 1
ATOM 611 N N . THR A 1 73 ? 1.134 -1.288 -6.781 1.00 85.75 73 THR A N 1
ATOM 612 C CA . THR A 1 73 ? 2.322 -0.704 -7.415 1.00 85.75 73 THR A CA 1
ATOM 613 C C . THR A 1 73 ? 1.904 0.384 -8.396 1.00 85.75 73 THR A C 1
ATOM 615 O O . THR A 1 73 ? 0.768 0.408 -8.857 1.00 85.75 73 THR A O 1
ATOM 618 N N . ILE A 1 74 ? 2.809 1.303 -8.721 1.00 80.81 74 ILE A N 1
ATOM 619 C CA . ILE A 1 74 ? 2.563 2.325 -9.749 1.00 80.81 74 ILE A CA 1
ATOM 620 C C 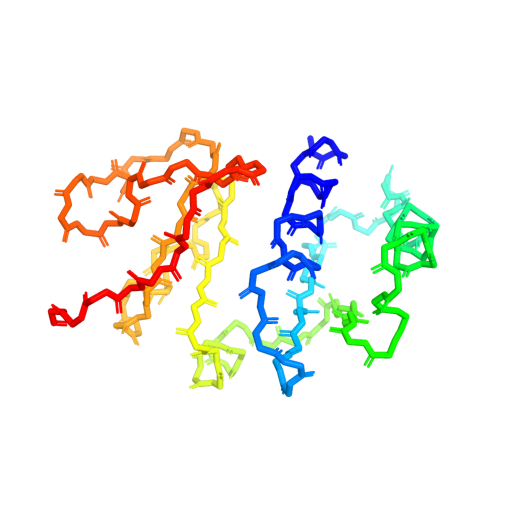. ILE A 1 74 ? 3.138 1.841 -11.079 1.00 80.81 74 ILE A C 1
ATOM 622 O O . ILE A 1 74 ? 2.405 1.664 -12.039 1.00 80.81 74 ILE A O 1
ATOM 626 N N . ASN A 1 75 ? 4.442 1.590 -11.118 1.00 74.06 75 ASN A N 1
ATOM 627 C CA . ASN A 1 75 ? 5.169 1.126 -12.303 1.00 74.06 75 ASN A CA 1
ATOM 628 C C . ASN A 1 75 ? 6.443 0.345 -11.930 1.00 74.06 75 ASN A C 1
ATOM 630 O O . ASN A 1 75 ? 7.322 0.134 -12.760 1.00 74.06 75 ASN A O 1
ATOM 634 N N . SER A 1 76 ? 6.580 -0.063 -10.665 1.00 74.81 76 SER A N 1
ATOM 635 C CA . SER A 1 76 ? 7.789 -0.740 -10.196 1.00 74.81 76 SER A CA 1
ATOM 636 C C . SER A 1 76 ? 7.829 -2.182 -10.694 1.00 74.81 76 SER A C 1
ATOM 638 O O . SER A 1 76 ? 6.810 -2.871 -10.674 1.00 74.81 76 SER A O 1
ATOM 640 N N . THR A 1 77 ? 9.008 -2.689 -11.050 1.00 79.12 77 THR A N 1
ATOM 641 C CA . THR A 1 77 ? 9.229 -4.117 -11.343 1.00 79.12 77 THR A CA 1
ATOM 642 C C . THR A 1 77 ? 8.892 -5.026 -10.159 1.00 79.12 77 THR A C 1
ATOM 644 O O . THR A 1 77 ? 8.623 -6.207 -10.357 1.00 79.12 77 THR A O 1
ATOM 647 N N . ALA A 1 78 ? 8.778 -4.474 -8.944 1.00 78.56 78 ALA A N 1
ATOM 648 C CA . ALA A 1 78 ? 8.242 -5.175 -7.778 1.00 78.56 78 ALA A CA 1
ATOM 649 C C . ALA A 1 78 ? 6.830 -5.755 -8.008 1.00 78.56 78 ALA A C 1
ATOM 651 O O . ALA A 1 78 ? 6.461 -6.730 -7.353 1.00 78.56 78 ALA A O 1
ATOM 652 N N . GLY A 1 79 ? 6.054 -5.199 -8.948 1.00 81.06 79 GLY A N 1
ATOM 653 C CA . GLY A 1 79 ? 4.780 -5.780 -9.376 1.00 81.06 79 GLY A CA 1
ATOM 654 C C . GLY A 1 79 ? 4.946 -7.155 -10.026 1.00 81.06 79 GLY A C 1
ATOM 655 O O . GLY A 1 79 ? 4.205 -8.074 -9.702 1.00 81.06 79 GLY A O 1
ATOM 656 N N . ILE A 1 80 ? 5.980 -7.353 -10.846 1.00 83.88 80 ILE A N 1
ATOM 657 C CA . ILE A 1 80 ? 6.271 -8.661 -11.454 1.00 83.88 80 ILE A CA 1
ATOM 658 C C . ILE A 1 80 ? 6.583 -9.686 -10.362 1.00 83.88 80 ILE A C 1
ATOM 660 O O . ILE A 1 80 ? 6.062 -10.797 -10.388 1.00 83.88 80 ILE A O 1
ATOM 664 N N . SER A 1 81 ? 7.362 -9.302 -9.346 1.00 84.81 81 SER A N 1
ATOM 665 C CA . SER A 1 81 ? 7.615 -10.174 -8.194 1.00 84.81 81 SER A CA 1
ATOM 666 C C . SER A 1 81 ? 6.322 -10.548 -7.465 1.00 84.81 81 SER A C 1
ATOM 668 O O . SER A 1 81 ? 6.164 -11.696 -7.065 1.00 84.81 81 SER A O 1
ATOM 670 N N . ALA A 1 82 ? 5.372 -9.620 -7.316 1.00 85.31 82 ALA A N 1
ATOM 671 C CA . ALA A 1 82 ? 4.073 -9.930 -6.721 1.00 85.31 82 ALA A CA 1
ATOM 672 C C . ALA A 1 82 ? 3.299 -10.983 -7.531 1.00 85.31 82 ALA A C 1
ATOM 674 O O . ALA A 1 82 ? 2.758 -11.912 -6.933 1.00 85.31 82 ALA A O 1
ATOM 675 N N . LEU A 1 83 ? 3.315 -10.886 -8.866 1.00 85.44 83 LEU A N 1
ATOM 676 C CA . LEU A 1 83 ? 2.706 -11.884 -9.751 1.00 85.44 83 LEU A CA 1
ATOM 677 C C . LEU A 1 83 ? 3.379 -13.254 -9.613 1.00 85.44 83 LEU A C 1
ATOM 679 O O . LEU A 1 83 ? 2.685 -14.249 -9.446 1.00 85.44 83 LEU A O 1
ATOM 683 N N . ILE A 1 84 ? 4.716 -13.306 -9.592 1.00 86.88 84 ILE A N 1
ATOM 684 C CA . ILE A 1 84 ? 5.479 -14.555 -9.393 1.00 86.88 84 ILE A CA 1
ATOM 685 C C . ILE A 1 84 ? 5.115 -15.223 -8.057 1.00 86.88 84 ILE A C 1
ATOM 687 O O . ILE A 1 84 ? 5.046 -16.445 -7.962 1.00 86.88 84 ILE A O 1
ATOM 691 N N . HIS A 1 85 ? 4.848 -14.428 -7.020 1.00 84.31 85 HIS A N 1
ATOM 692 C CA . HIS A 1 85 ? 4.427 -14.918 -5.707 1.00 84.31 85 HIS A CA 1
ATOM 693 C C . HIS A 1 85 ? 2.911 -15.185 -5.596 1.00 84.31 85 HIS A C 1
ATOM 695 O O . HIS A 1 85 ? 2.415 -15.360 -4.478 1.00 84.31 85 HIS A O 1
ATOM 701 N N . ASN A 1 86 ? 2.177 -15.213 -6.719 1.00 85.44 86 ASN A N 1
ATOM 702 C CA . ASN A 1 86 ? 0.723 -15.393 -6.793 1.00 85.44 86 ASN A CA 1
ATOM 703 C C . ASN A 1 86 ? -0.039 -14.440 -5.863 1.00 85.44 86 ASN A C 1
ATOM 705 O O . ASN A 1 86 ? -1.001 -14.818 -5.190 1.00 85.44 86 ASN A O 1
ATOM 709 N N . LYS A 1 87 ? 0.429 -13.192 -5.771 1.00 85.44 87 LYS A N 1
ATOM 710 C CA . LYS A 1 87 ? -0.205 -12.170 -4.943 1.00 85.44 87 LYS A CA 1
ATOM 711 C C . LYS A 1 87 ? -1.148 -11.319 -5.783 1.00 85.44 87 LYS A C 1
ATOM 713 O O . LYS A 1 87 ? -0.744 -10.838 -6.842 1.00 85.44 87 LYS A O 1
ATOM 718 N N . PRO A 1 88 ? -2.365 -11.050 -5.281 1.00 87.44 88 PRO A N 1
ATOM 719 C CA . PRO A 1 88 ? -3.259 -10.082 -5.895 1.00 87.44 88 PRO A CA 1
ATOM 720 C C . PRO A 1 88 ? -2.553 -8.741 -6.094 1.00 87.44 88 PRO A C 1
ATOM 722 O O . PRO A 1 88 ? -2.046 -8.163 -5.129 1.00 87.44 88 PRO A O 1
ATOM 725 N N . LEU A 1 89 ? -2.519 -8.249 -7.332 1.00 86.50 89 LEU A N 1
ATOM 726 C CA . LEU A 1 89 ? -1.762 -7.057 -7.704 1.00 86.50 89 LEU A CA 1
ATOM 727 C C . LEU A 1 89 ? -2.666 -6.001 -8.334 1.00 86.50 89 LEU A C 1
ATOM 729 O O . LEU A 1 89 ? -3.339 -6.275 -9.323 1.00 86.50 89 LEU A O 1
ATOM 733 N N . LYS A 1 90 ? -2.626 -4.775 -7.811 1.00 87.06 90 LYS A N 1
ATOM 734 C CA . LYS A 1 90 ? -3.177 -3.581 -8.460 1.00 87.06 90 LYS A CA 1
ATOM 735 C C . LYS A 1 90 ? -2.042 -2.707 -8.981 1.00 87.06 90 LYS A C 1
ATOM 737 O O . LYS A 1 90 ? -1.164 -2.310 -8.214 1.00 87.06 90 LYS A O 1
ATOM 742 N N . VAL A 1 91 ? -2.100 -2.362 -10.261 1.00 87.06 91 VAL A N 1
ATOM 743 C CA . VAL A 1 91 ? -1.249 -1.337 -10.867 1.00 87.06 91 VAL A CA 1
ATOM 744 C C . VAL A 1 91 ? -2.033 -0.023 -10.937 1.00 87.06 91 VAL A C 1
ATOM 746 O O . VAL A 1 91 ? -3.202 -0.005 -11.322 1.00 87.06 91 VAL A O 1
ATOM 749 N N . MET A 1 92 ? -1.423 1.064 -10.467 1.00 82.31 92 MET A N 1
ATOM 750 C CA . MET A 1 92 ? -2.005 2.414 -10.444 1.00 82.31 92 MET A CA 1
ATOM 751 C C . MET A 1 92 ? -1.460 3.314 -11.561 1.00 82.31 92 MET A C 1
ATOM 753 O O . MET A 1 92 ? -2.067 4.335 -11.865 1.00 82.31 92 MET A O 1
ATOM 757 N N . GLY A 1 93 ? -0.298 2.978 -12.124 1.00 80.31 93 GLY A N 1
ATOM 758 C CA . GLY A 1 93 ? 0.306 3.676 -13.257 1.00 80.31 93 GLY A CA 1
ATOM 759 C C . GLY A 1 93 ? 0.289 2.820 -14.520 1.00 80.31 93 GLY A C 1
ATOM 760 O O . GLY A 1 93 ? -0.436 1.837 -14.605 1.00 80.31 93 GLY A O 1
ATOM 761 N N . ASN A 1 94 ? 1.115 3.188 -15.497 1.00 77.69 94 ASN A N 1
ATOM 762 C CA . ASN A 1 94 ? 1.279 2.398 -16.712 1.00 77.69 94 ASN A CA 1
ATOM 763 C C . ASN A 1 94 ? 2.431 1.396 -16.533 1.00 77.69 94 ASN A C 1
ATOM 765 O O . ASN A 1 94 ? 3.578 1.805 -16.324 1.00 77.69 94 ASN A O 1
ATOM 769 N N . ALA A 1 95 ? 2.130 0.100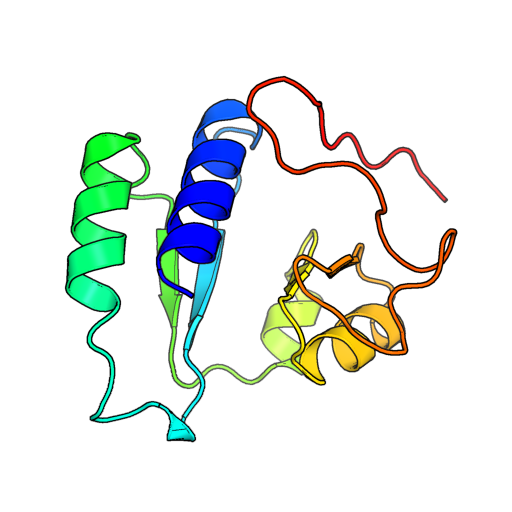 -16.600 1.00 82.69 95 ALA A N 1
ATOM 770 C CA . ALA A 1 95 ? 3.121 -0.967 -16.561 1.00 82.69 95 ALA A CA 1
ATOM 771 C C . ALA A 1 95 ? 2.777 -2.052 -17.586 1.00 82.69 95 ALA A C 1
ATOM 773 O O . ALA A 1 95 ? 1.623 -2.437 -17.720 1.00 82.69 95 ALA A O 1
ATOM 774 N N . LEU A 1 96 ? 3.793 -2.597 -18.260 1.00 83.75 96 LEU A N 1
ATOM 775 C CA . LEU A 1 96 ? 3.623 -3.597 -19.328 1.00 83.75 96 LEU A CA 1
ATOM 776 C C . LEU A 1 96 ? 2.898 -4.877 -18.877 1.00 83.75 96 LEU A C 1
ATOM 778 O O . LEU A 1 96 ? 2.303 -5.571 -19.692 1.00 83.75 96 LEU A O 1
ATOM 782 N N . TYR A 1 97 ? 2.963 -5.194 -17.584 1.00 81.69 97 TYR A N 1
ATOM 783 C CA . TYR A 1 97 ? 2.320 -6.362 -16.985 1.00 81.69 97 TYR A CA 1
ATOM 784 C C . TYR A 1 97 ? 0.913 -6.064 -16.434 1.00 81.69 97 TYR A C 1
ATOM 786 O O . TYR A 1 97 ? 0.306 -6.947 -15.828 1.00 81.69 97 TYR A O 1
ATOM 794 N N . ASP A 1 98 ? 0.392 -4.842 -16.605 1.00 84.62 98 ASP A N 1
ATOM 795 C CA . ASP A 1 98 ? -0.969 -4.476 -16.207 1.00 84.62 98 ASP A CA 1
ATOM 796 C C . ASP A 1 98 ? -1.995 -5.014 -17.214 1.00 84.62 98 ASP A C 1
ATOM 798 O O . ASP A 1 98 ? -2.520 -4.303 -18.067 1.00 84.62 98 ASP A O 1
ATOM 802 N N . ILE A 1 99 ? -2.226 -6.323 -17.148 1.00 85.88 99 ILE A N 1
ATOM 803 C CA . ILE A 1 99 ? -3.059 -7.059 -18.097 1.00 85.88 99 ILE A CA 1
ATOM 804 C C . ILE A 1 99 ? -4.346 -7.493 -17.393 1.00 85.88 99 ILE A C 1
ATOM 806 O O . ILE A 1 99 ? -4.324 -8.076 -16.305 1.00 85.88 99 ILE A O 1
ATOM 810 N N . LYS A 1 100 ? -5.497 -7.251 -18.031 1.00 81.38 100 LYS A N 1
ATOM 811 C CA . LYS A 1 100 ? -6.799 -7.709 -17.529 1.00 81.38 100 LYS A CA 1
ATOM 812 C C . LYS A 1 100 ? -6.788 -9.228 -17.323 1.00 81.38 100 LYS A C 1
ATOM 814 O O . LYS A 1 100 ? -6.473 -9.977 -18.238 1.00 81.38 100 LYS A O 1
ATOM 819 N N . GLY A 1 101 ? -7.170 -9.665 -16.124 1.00 79.19 101 GLY A N 1
ATOM 820 C CA . GLY A 1 101 ? -7.143 -11.077 -15.722 1.00 79.19 101 GLY A CA 1
ATOM 821 C C . GLY A 1 101 ? -5.845 -11.500 -15.027 1.00 79.19 101 GLY A C 1
ATOM 822 O O . GLY A 1 101 ? -5.859 -12.494 -14.313 1.00 79.19 101 GLY A O 1
ATOM 823 N N . LEU A 1 102 ? -4.768 -10.718 -15.157 1.00 80.81 102 LEU A N 1
ATOM 824 C CA . LEU A 1 102 ? -3.507 -10.910 -14.432 1.00 80.81 102 LEU A CA 1
ATOM 825 C C . LEU A 1 102 ? -3.374 -9.935 -13.253 1.00 80.81 102 LEU A C 1
ATOM 827 O O . LEU A 1 102 ? -2.894 -10.296 -12.181 1.00 80.81 102 LEU A O 1
ATOM 831 N N . THR A 1 103 ? -3.838 -8.701 -13.434 1.00 85.06 103 THR A N 1
ATOM 832 C CA . THR A 1 103 ? -3.866 -7.653 -12.409 1.00 85.06 103 THR A CA 1
ATOM 833 C C . THR A 1 103 ? -5.291 -7.156 -12.172 1.00 85.06 103 THR A C 1
ATOM 835 O O . THR A 1 103 ? -6.178 -7.248 -13.029 1.00 85.06 103 THR A O 1
ATOM 838 N N . TYR A 1 104 ? -5.535 -6.612 -10.980 1.00 83.38 104 TYR A N 1
ATOM 839 C CA . TYR A 1 104 ? -6.807 -6.004 -10.623 1.00 83.38 104 TYR A CA 1
ATOM 840 C C . TYR A 1 104 ? -7.008 -4.703 -11.406 1.00 83.38 104 TYR A C 1
ATOM 842 O O . TYR A 1 104 ? -6.311 -3.712 -11.197 1.00 83.38 104 TYR A O 1
ATOM 850 N N . GLN A 1 105 ? -8.012 -4.691 -12.279 1.00 80.25 105 GLN A N 1
ATOM 851 C CA . GLN A 1 105 ? -8.332 -3.540 -13.129 1.00 80.25 105 GLN A CA 1
ATOM 852 C C . GLN A 1 105 ? -9.300 -2.547 -12.470 1.00 80.25 105 GLN A C 1
ATOM 854 O O . GLN A 1 105 ? -9.454 -1.426 -12.945 1.00 80.25 105 GLN A O 1
ATOM 859 N N . GLY A 1 106 ? -9.931 -2.912 -11.349 1.00 72.06 106 GLY A N 1
ATOM 860 C CA . GLY A 1 106 ? -10.894 -2.038 -10.679 1.00 72.06 106 GLY A CA 1
ATOM 861 C C . GLY A 1 106 ? -10.260 -0.751 -10.151 1.00 72.06 106 GLY A C 1
ATOM 862 O O . GLY A 1 106 ? -9.075 -0.709 -9.809 1.00 72.06 106 GLY A O 1
ATOM 863 N N . ILE A 1 107 ? -11.056 0.313 -10.095 1.00 61.41 107 ILE A N 1
ATOM 864 C CA . ILE A 1 107 ? -10.593 1.640 -9.687 1.00 61.41 107 ILE A CA 1
ATOM 865 C C . ILE A 1 107 ? -10.484 1.700 -8.158 1.00 61.41 107 ILE A C 1
ATOM 867 O O . ILE A 1 107 ? -11.375 1.254 -7.431 1.00 61.41 107 ILE A O 1
ATOM 871 N N . CYS A 1 108 ? -9.408 2.299 -7.650 1.00 56.16 108 CYS A N 1
ATOM 872 C CA . CYS A 1 108 ? -9.243 2.602 -6.228 1.00 56.16 108 CYS A CA 1
ATOM 873 C C . CYS A 1 108 ? -9.989 3.885 -5.803 1.00 56.16 108 CYS A C 1
ATOM 875 O O . CYS A 1 108 ? -9.575 4.552 -4.865 1.00 56.16 108 CYS A O 1
ATOM 877 N N . THR A 1 109 ? -11.125 4.224 -6.421 1.00 40.69 109 THR A N 1
ATOM 878 C CA . THR A 1 109 ? -11.922 5.413 -6.069 1.00 40.69 109 THR A CA 1
ATOM 879 C C . THR A 1 109 ? -12.770 5.202 -4.817 1.00 40.69 109 THR A C 1
ATOM 881 O O . THR A 1 109 ? -13.079 4.072 -4.434 1.00 40.69 109 THR A O 1
ATOM 884 N N . SER A 1 110 ? -13.194 6.304 -4.196 1.00 39.47 110 SER A N 1
ATOM 885 C CA . SER A 1 110 ? -14.054 6.404 -3.002 1.00 39.47 110 SER A CA 1
ATOM 886 C C . SER A 1 110 ? -15.314 5.517 -2.980 1.00 39.47 110 SER A C 1
ATOM 888 O O . SER A 1 110 ? -15.877 5.314 -1.906 1.00 39.47 110 SER A O 1
ATOM 890 N N . SER A 1 111 ? -15.739 4.945 -4.111 1.00 33.66 111 SER A N 1
ATOM 891 C CA . SER A 1 111 ? -17.009 4.223 -4.267 1.00 33.66 111 SER A CA 1
ATOM 892 C C . SER A 1 111 ? -16.914 2.740 -4.679 1.00 33.66 111 SER A C 1
ATOM 894 O O . SER A 1 111 ? -17.944 2.077 -4.741 1.00 33.66 111 SER A O 1
ATOM 896 N N . GLY A 1 112 ? -15.729 2.162 -4.918 1.00 35.31 112 GLY A N 1
ATOM 897 C CA . GLY A 1 112 ? -15.616 0.786 -5.452 1.00 35.31 112 GLY A CA 1
ATOM 898 C C . GLY A 1 112 ? -14.949 -0.226 -4.515 1.00 35.31 112 GLY A C 1
ATOM 899 O O . GLY A 1 112 ? -13.741 -0.163 -4.305 1.00 35.31 112 GLY A O 1
ATOM 900 N N . ARG A 1 113 ? -15.695 -1.187 -3.957 1.00 32.69 113 ARG A N 1
ATOM 901 C CA . ARG A 1 113 ? -15.152 -2.295 -3.139 1.00 32.69 113 ARG A CA 1
ATOM 902 C C . ARG A 1 113 ? -14.012 -3.038 -3.876 1.00 32.69 113 ARG A C 1
ATOM 904 O O . ARG A 1 113 ? -14.274 -3.568 -4.950 1.00 32.69 113 ARG A O 1
ATOM 911 N N . PRO A 1 114 ? -12.797 -3.187 -3.316 1.00 34.03 114 PRO A N 1
ATOM 912 C CA . PRO A 1 114 ? -11.841 -4.186 -3.757 1.00 34.03 114 PRO A CA 1
ATOM 913 C C . PRO A 1 114 ? -12.109 -5.440 -2.923 1.00 34.03 114 PRO A C 1
ATOM 915 O O . PRO A 1 114 ? -11.400 -5.741 -1.966 1.00 34.03 114 PRO A O 1
ATOM 918 N N . ILE A 1 115 ? -13.205 -6.128 -3.236 1.00 33.09 115 ILE A N 1
ATOM 919 C CA . ILE A 1 115 ? -13.349 -7.529 -2.847 1.00 33.09 115 ILE A CA 1
ATOM 920 C C . ILE A 1 115 ? -12.708 -8.281 -3.997 1.00 33.09 115 ILE A C 1
ATOM 922 O O . ILE A 1 115 ? -13.284 -8.378 -5.080 1.00 33.09 115 ILE A O 1
ATOM 926 N N . LEU A 1 116 ? -11.480 -8.738 -3.787 1.00 32.16 116 LEU A N 1
ATOM 927 C CA . LEU A 1 116 ? -10.884 -9.692 -4.698 1.00 32.16 116 LEU A CA 1
ATOM 928 C C . LEU A 1 116 ? -11.666 -10.999 -4.527 1.00 32.16 116 LEU A C 1
ATOM 930 O O . LEU A 1 116 ? -11.432 -11.761 -3.590 1.00 32.16 116 LEU A O 1
ATOM 934 N N . ASN A 1 117 ? -12.673 -11.194 -5.376 1.00 22.33 117 ASN A N 1
ATOM 935 C CA . ASN A 1 117 ? -13.288 -12.498 -5.544 1.00 22.33 117 ASN A CA 1
ATOM 936 C C . ASN A 1 117 ? -12.207 -13.430 -6.097 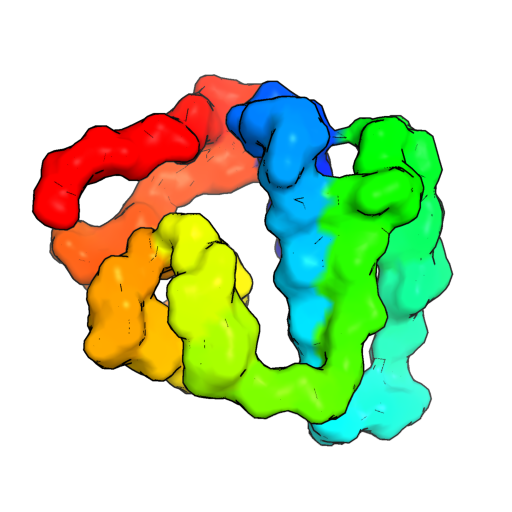1.00 22.33 117 ASN A C 1
ATOM 938 O O . ASN A 1 117 ? -11.502 -13.062 -7.035 1.00 22.33 117 ASN A O 1
ATOM 942 N N . ARG A 1 118 ? -12.084 -14.593 -5.452 1.00 22.64 118 ARG A N 1
ATOM 943 C CA . ARG A 1 118 ? -11.294 -15.756 -5.870 1.00 22.64 118 ARG A CA 1
ATOM 944 C C . ARG A 1 118 ? -11.108 -15.838 -7.389 1.00 22.64 118 ARG A C 1
ATOM 946 O O . ARG A 1 118 ? -12.101 -15.877 -8.115 1.00 22.64 118 ARG A O 1
ATOM 953 N N . ILE A 1 119 ? -9.857 -15.998 -7.807 1.00 28.91 119 ILE A N 1
ATOM 954 C CA . ILE A 1 119 ? -9.473 -16.963 -8.840 1.00 28.91 119 ILE A CA 1
ATOM 955 C C . ILE A 1 119 ? -8.303 -17.751 -8.262 1.00 28.91 119 ILE A C 1
ATOM 957 O O . ILE A 1 119 ? -7.433 -17.088 -7.648 1.00 28.91 119 ILE A O 1
#

Organism: Escherichia coli (NCBI:txid562)

pLDDT: mean 76.78, std 17.01, range [22.33, 92.88]

Sequence (119 aa):
MRDYINEVMYSFSRKAPKESYLVIKHHPMDRGHRLYRPLIKRLSKEYGLSERVIYVHDLPMPELLRHAKAVVTINSTAGISALIHNKPLKVMGNALYDIKGLTYQGICTSSGRPILNRI